Protein AF-A0A2K3QLQ5-F1 (afdb_monomer)

Sequence (111 aa):
GKSKSASWETVRLILEAGERGCKLIAFPEVWIPGYPYWPWRVNYADSLPFSMTTVSTASLRPDSDEMCRIRTAAREANIYVSLGYLERNGNSLYIAQVIIDPLGHQPPPAR

pLDDT: mean 83.83, std 14.46, range [33.69, 98.19]

Organism: NCBI:txid45235

Nearest PDB structures (foldseek):
  6zby-assembly1_K  TM=9.527E-01  e=2.069E-09  Pseudomonas fluorescens
  8uxu-assembly1_B  TM=9.605E-01  e=3.461E-09  Rhodococcus sp. (in: high G+C Gram-positive bacteria)
  9er3-assembly1_B  TM=9.570E-01  e=3.079E-08  Bacillus pumilus
  8c5i-assembly1_H  TM=9.584E-01  e=5.491E-08  Bacillus pumilus
  3wuy-assembly1_A  TM=9.375E-01  e=1.188E-07  Synechocystis sp. PCC 6803 substr. Kazusa

Mean predicted aligned error: 6.32 Å

Foldseek 3Di:
DQQVVLLVVLLVVLQVCLVVVAAEDEDDFASFSDDDCVVVPDDPVVCPVVDPVVVVVRFDECPDPSLVSSLVSLLVSLHKYWDFHWYDDPSDTDRDIWIAGNNSDTPDPDD

InterPro domains:
  IPR000132 Nitrilase/cyanide hydratase, conserved site [PS00920] (21-36)
  IPR003010 Carbon-nitrogen hydrolase [PF00795] (11-104)
  IPR003010 Carbon-nitrogen 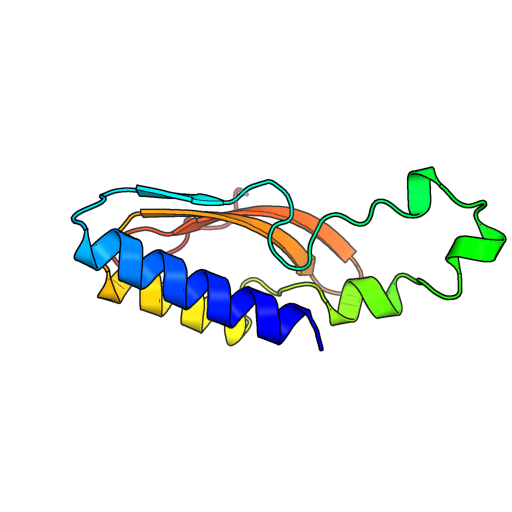hydrolase [PS50263] (1-111)
  IPR036526 Carbon-nitrogen hydrolase superfamily [G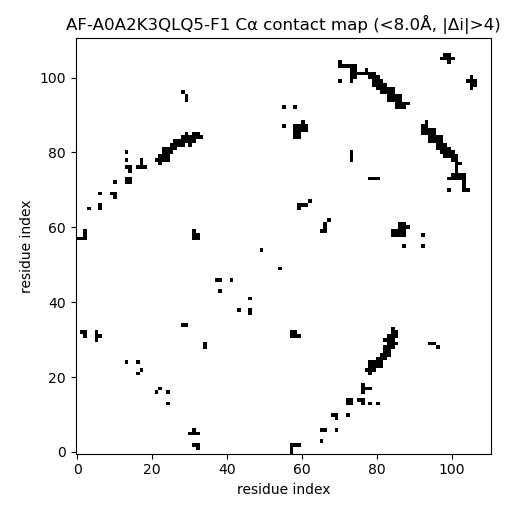3DSA:3.60.110.10] (7-106)
  IPR036526 Carbon-nitrogen hydrolase superfamily [SSF56317] (11-104)
  IPR044149 Nitrilase/Cyanide hydratase [PTHR46044] (10-105)

Radius of gyration: 14.93 Å; Cα contacts (8 Å, |Δi|>4): 173; chains: 1; bounding box: 32×32×43 Å

Structure (mmCIF, N/CA/C/O backbone):
data_AF-A0A2K3QLQ5-F1
#
_entry.id   AF-A0A2K3QLQ5-F1
#
loop_
_atom_site.group_PDB
_atom_site.id
_atom_site.type_symbol
_atom_site.label_atom_id
_atom_site.label_alt_id
_atom_site.label_comp_id
_atom_site.label_asym_id
_atom_site.label_entity_id
_atom_site.label_seq_id
_atom_site.pdbx_PDB_ins_code
_atom_site.Cartn_x
_atom_site.Cartn_y
_atom_site.Cartn_z
_atom_site.occupancy
_atom_site.B_iso_or_equiv
_atom_site.auth_seq_id
_atom_site.auth_comp_id
_atom_site.auth_asym_id
_atom_site.auth_atom_id
_atom_site.pdbx_PDB_model_num
ATOM 1 N N . GLY A 1 1 ? 12.189 12.804 -4.552 1.00 51.31 1 GLY A N 1
ATOM 2 C CA . GLY A 1 1 ? 11.724 12.163 -5.799 1.00 51.31 1 GLY A CA 1
ATOM 3 C C . GLY A 1 1 ? 10.254 11.812 -5.668 1.00 51.31 1 GLY A C 1
ATOM 4 O O . GLY A 1 1 ? 9.833 11.526 -4.554 1.00 51.31 1 GLY A O 1
ATOM 5 N N . LYS A 1 2 ? 9.484 11.855 -6.766 1.00 54.16 2 LYS A N 1
ATOM 6 C CA . LYS A 1 2 ? 8.010 11.712 -6.794 1.00 54.16 2 LYS A CA 1
ATOM 7 C C . LYS A 1 2 ? 7.450 10.496 -6.026 1.00 54.16 2 LYS A C 1
ATOM 9 O O . LYS A 1 2 ? 6.376 10.613 -5.455 1.00 54.16 2 LYS A O 1
ATOM 14 N N . SER A 1 3 ? 8.194 9.391 -5.915 1.00 57.59 3 SER A N 1
ATOM 15 C CA . SER A 1 3 ? 7.794 8.198 -5.140 1.00 57.59 3 SER A CA 1
ATOM 16 C C . SER A 1 3 ? 7.585 8.471 -3.644 1.00 57.59 3 SER A C 1
ATOM 18 O O . SER A 1 3 ? 6.525 8.168 -3.103 1.00 57.59 3 SER A O 1
ATOM 20 N N . LYS A 1 4 ? 8.517 9.202 -3.008 1.00 62.69 4 LYS A N 1
ATOM 21 C CA . LYS A 1 4 ? 8.347 9.689 -1.624 1.00 62.69 4 LYS A CA 1
ATOM 22 C C . LYS A 1 4 ? 7.102 10.559 -1.477 1.00 62.69 4 LYS A C 1
ATOM 24 O O . LYS A 1 4 ? 6.537 10.637 -0.391 1.00 62.69 4 LYS A O 1
ATOM 29 N N . SER A 1 5 ? 6.709 11.229 -2.566 1.00 76.25 5 SER A N 1
ATOM 30 C CA . SER A 1 5 ? 5.525 12.069 -2.564 1.00 76.25 5 SER A CA 1
ATOM 31 C C . SER A 1 5 ? 4.233 11.251 -2.561 1.00 76.25 5 SER A C 1
ATOM 33 O O . SER A 1 5 ? 3.331 11.478 -1.769 1.00 76.25 5 SER A O 1
ATOM 35 N N . ALA A 1 6 ? 4.161 10.249 -3.431 1.00 82.44 6 ALA A N 1
ATOM 36 C CA . ALA A 1 6 ? 2.994 9.382 -3.528 1.00 82.44 6 ALA A CA 1
ATOM 37 C C . ALA A 1 6 ? 2.788 8.541 -2.255 1.00 82.44 6 ALA A C 1
ATOM 39 O O . ALA A 1 6 ? 1.653 8.328 -1.836 1.00 82.44 6 ALA A O 1
ATOM 40 N N . SER A 1 7 ? 3.867 8.111 -1.587 1.00 86.25 7 SER A N 1
ATOM 41 C CA . SER A 1 7 ? 3.756 7.348 -0.338 1.00 86.25 7 SER A CA 1
ATOM 42 C C . SER A 1 7 ? 3.133 8.147 0.812 1.00 86.25 7 SER A C 1
ATOM 44 O O . SER A 1 7 ? 2.363 7.578 1.580 1.00 86.25 7 SER A O 1
ATOM 46 N N . TRP A 1 8 ? 3.422 9.453 0.940 1.00 91.62 8 TRP A N 1
ATOM 47 C CA . TRP A 1 8 ? 2.796 10.262 1.998 1.00 91.62 8 TRP A CA 1
ATOM 48 C C . TRP A 1 8 ? 1.317 10.506 1.714 1.00 91.62 8 TRP A C 1
ATOM 50 O O . TRP A 1 8 ? 0.510 10.450 2.638 1.00 91.62 8 TRP A O 1
ATOM 60 N N . GLU A 1 9 ? 0.952 10.706 0.446 1.00 92.88 9 GLU A N 1
ATOM 61 C CA . GLU A 1 9 ? -0.451 10.892 0.068 1.00 92.88 9 GLU A CA 1
ATOM 62 C C . GLU A 1 9 ? -1.240 9.606 0.305 1.00 92.88 9 GLU A C 1
ATOM 64 O O . GLU A 1 9 ? -2.342 9.635 0.840 1.00 92.88 9 GLU A O 1
ATOM 69 N N . THR A 1 10 ? -0.633 8.457 0.003 1.00 95.19 10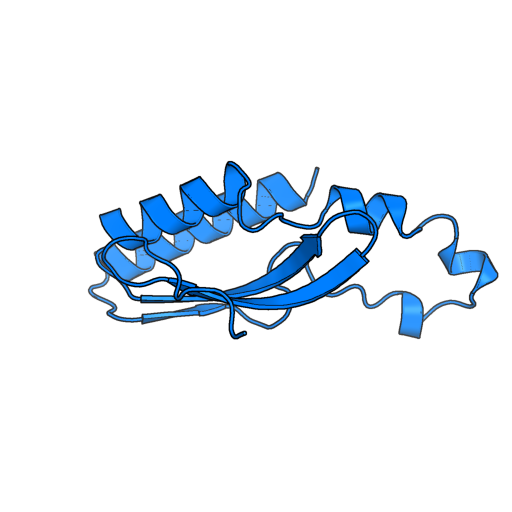 THR A N 1
ATOM 70 C CA . THR A 1 10 ? -1.219 7.140 0.286 1.00 95.19 10 THR A CA 1
ATOM 71 C C . THR A 1 10 ? -1.514 6.977 1.778 1.00 95.19 10 THR A C 1
ATOM 73 O O . THR A 1 10 ? -2.623 6.601 2.141 1.00 95.19 10 THR A O 1
ATOM 76 N N . VAL A 1 11 ? -0.558 7.319 2.651 1.00 96.81 11 VAL A N 1
ATOM 77 C CA . VAL A 1 11 ? -0.753 7.291 4.112 1.00 96.81 11 VAL A CA 1
ATOM 78 C C . VAL A 1 11 ? -1.879 8.231 4.541 1.00 96.81 11 VAL A C 1
ATOM 80 O O . VAL A 1 11 ? -2.761 7.814 5.287 1.00 96.81 11 VAL A O 1
ATOM 83 N N . ARG A 1 12 ? -1.890 9.472 4.037 1.00 97.56 12 ARG A N 1
ATOM 84 C CA . ARG A 1 12 ? -2.930 10.461 4.352 1.00 97.56 12 ARG A CA 1
ATOM 85 C C . ARG A 1 12 ? -4.326 9.934 4.014 1.00 97.56 12 ARG A C 1
ATOM 87 O O . ARG A 1 12 ? -5.221 10.016 4.847 1.00 97.56 12 ARG A O 1
ATOM 94 N N . LEU A 1 13 ? -4.494 9.358 2.823 1.00 97.88 13 LEU A N 1
ATOM 95 C CA . LEU A 1 13 ? -5.769 8.811 2.352 1.00 97.88 13 LEU A CA 1
ATOM 96 C C . LEU A 1 13 ? -6.217 7.578 3.149 1.00 97.88 13 LEU A C 1
ATOM 98 O O . LEU A 1 13 ? -7.408 7.423 3.405 1.00 97.88 13 LEU A O 1
ATOM 102 N N . ILE A 1 14 ? -5.282 6.715 3.561 1.00 98.12 14 ILE A N 1
ATOM 103 C CA . ILE A 1 14 ? -5.583 5.557 4.417 1.00 98.12 14 ILE A CA 1
ATOM 104 C C . ILE A 1 14 ? -6.125 6.015 5.775 1.00 98.12 14 ILE A C 1
ATOM 106 O O . ILE A 1 14 ? -7.166 5.524 6.211 1.00 98.12 14 ILE A O 1
ATOM 110 N N . LEU A 1 15 ? -5.445 6.968 6.421 1.00 98.12 15 LEU A N 1
ATOM 111 C CA . LEU A 1 15 ? -5.863 7.502 7.719 1.00 98.12 15 LEU A CA 1
ATOM 112 C C . LEU A 1 15 ? -7.223 8.203 7.617 1.00 98.12 15 LEU A C 1
ATOM 114 O O . LEU A 1 15 ? -8.120 7.909 8.401 1.00 98.12 15 LEU A O 1
ATOM 118 N N . GLU A 1 16 ? -7.415 9.036 6.592 1.00 98.19 16 GLU A N 1
ATOM 119 C CA . GLU A 1 16 ? -8.689 9.716 6.333 1.00 98.19 16 GLU A CA 1
ATOM 120 C C . GLU A 1 16 ? -9.843 8.719 6.105 1.00 98.19 16 GLU A C 1
ATOM 122 O O . GLU A 1 16 ? -10.959 8.918 6.588 1.00 98.19 16 GLU A O 1
ATOM 127 N N . ALA A 1 17 ? -9.598 7.616 5.391 1.00 97.81 17 ALA A N 1
ATOM 128 C CA . ALA A 1 17 ? -10.598 6.566 5.213 1.00 97.81 17 ALA A CA 1
ATOM 129 C C . ALA A 1 17 ? -10.928 5.851 6.535 1.00 97.81 17 ALA A C 1
ATOM 131 O O . ALA A 1 17 ? -12.100 5.569 6.797 1.00 97.81 17 ALA A O 1
ATOM 132 N N . GLY A 1 18 ? -9.923 5.594 7.377 1.00 97.38 18 GLY A N 1
ATOM 133 C CA . GLY A 1 18 ? -10.111 5.038 8.719 1.00 97.38 18 GLY A CA 1
ATOM 134 C C . GLY A 1 18 ? -10.965 5.934 9.616 1.00 97.38 18 GLY A C 1
ATOM 135 O O . GLY A 1 18 ? -11.923 5.459 10.224 1.00 97.38 18 GLY A O 1
ATOM 136 N N . GLU A 1 19 ? -10.691 7.242 9.629 1.00 97.62 19 GLU A N 1
ATOM 137 C CA . GLU A 1 19 ? -11.477 8.244 10.369 1.00 97.62 19 GLU A CA 1
ATOM 138 C C . GLU A 1 19 ? -12.946 8.280 9.927 1.00 97.62 19 GLU A C 1
ATOM 140 O O . GLU A 1 19 ? -13.850 8.460 10.743 1.00 97.62 19 GLU A O 1
ATOM 145 N N . ARG A 1 20 ? -13.205 8.044 8.636 1.00 97.69 20 ARG A N 1
ATOM 146 C CA . ARG A 1 20 ? -14.559 7.948 8.066 1.00 97.69 20 ARG A CA 1
ATOM 147 C C . ARG A 1 20 ? -15.243 6.600 8.336 1.00 97.69 20 ARG A C 1
ATOM 149 O O . ARG A 1 20 ? -16.372 6.393 7.896 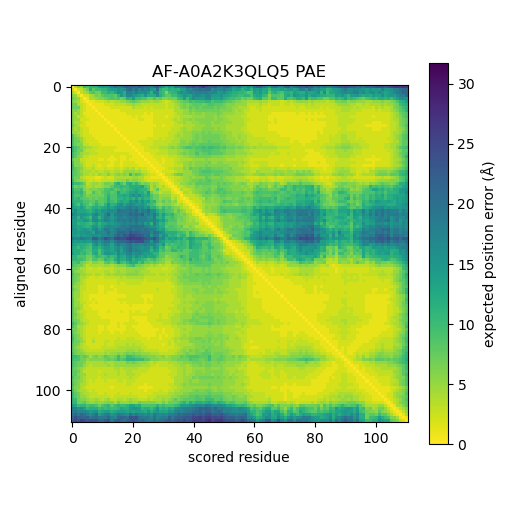1.00 97.69 20 ARG A O 1
ATOM 156 N N . GLY A 1 21 ? -14.589 5.679 9.046 1.00 96.50 21 GLY A N 1
ATOM 157 C CA . GLY A 1 21 ? -15.130 4.366 9.397 1.00 96.50 21 GLY A CA 1
ATOM 158 C C . GLY A 1 21 ? -15.100 3.338 8.261 1.00 96.50 21 GLY A C 1
ATOM 159 O O . GLY A 1 21 ? -15.735 2.284 8.379 1.00 96.50 21 GLY A O 1
ATOM 160 N N . CYS A 1 22 ? -14.372 3.609 7.172 1.00 97.44 22 CYS A N 1
ATOM 161 C CA . CYS A 1 22 ? -14.213 2.664 6.071 1.00 97.44 22 CYS A CA 1
ATOM 162 C C . CYS A 1 22 ? -13.512 1.381 6.545 1.00 97.44 22 CYS A C 1
ATOM 164 O O . CYS A 1 22 ? -12.682 1.399 7.452 1.00 97.44 22 CYS A O 1
ATOM 166 N N . LYS A 1 23 ? -13.839 0.249 5.912 1.00 96.44 23 LYS A N 1
ATOM 167 C CA . LYS A 1 23 ? -13.213 -1.060 6.193 1.00 96.44 23 LYS A CA 1
ATOM 168 C C . LYS A 1 23 ? -12.235 -1.517 5.117 1.00 96.44 23 LYS A C 1
ATOM 170 O O . LYS A 1 23 ? -11.427 -2.403 5.374 1.00 96.44 23 LYS A O 1
ATOM 175 N N . LEU A 1 24 ? -12.275 -0.882 3.951 1.00 97.06 24 LEU A N 1
ATOM 176 C CA . LEU A 1 24 ? -11.390 -1.137 2.825 1.00 97.06 24 LEU A CA 1
ATOM 177 C C . LEU A 1 24 ? -11.126 0.174 2.083 1.00 97.06 24 LEU A C 1
ATOM 179 O O . LEU A 1 24 ? -12.056 0.946 1.844 1.00 97.06 24 LEU A O 1
ATOM 183 N N . ILE A 1 25 ? -9.879 0.382 1.675 1.00 97.75 25 ILE A N 1
ATOM 184 C CA . ILE A 1 25 ? -9.485 1.381 0.683 1.00 97.75 25 ILE A CA 1
ATOM 185 C C . ILE A 1 25 ? -8.707 0.689 -0.439 1.00 97.75 25 ILE A C 1
ATOM 187 O O . ILE A 1 25 ? -7.835 -0.144 -0.188 1.00 97.75 25 ILE A O 1
ATOM 191 N N . ALA A 1 26 ? -9.042 1.011 -1.686 1.00 96.88 26 ALA A N 1
ATOM 192 C CA . ALA A 1 26 ? -8.395 0.455 -2.865 1.00 96.88 26 ALA A CA 1
ATOM 193 C C . ALA A 1 26 ? -7.824 1.578 -3.729 1.00 96.88 26 ALA A C 1
ATOM 195 O O . ALA A 1 26 ? -8.499 2.572 -3.998 1.00 96.88 26 ALA A O 1
ATOM 196 N N . PHE A 1 27 ? -6.583 1.397 -4.164 1.00 95.19 27 PHE A N 1
ATOM 197 C CA . PHE A 1 27 ? -5.879 2.320 -5.039 1.00 95.19 27 PHE A CA 1
ATOM 198 C C . PHE A 1 27 ? -5.828 1.780 -6.475 1.00 95.19 27 PHE A C 1
ATOM 200 O O . PHE A 1 27 ? -5.792 0.560 -6.662 1.00 95.19 27 PHE A O 1
ATOM 207 N N . PRO A 1 28 ? -5.798 2.665 -7.488 1.00 90.88 28 PRO A N 1
ATOM 208 C CA . PRO A 1 28 ? -5.653 2.269 -8.886 1.00 90.88 28 PRO A CA 1
ATOM 209 C C . PRO A 1 28 ? -4.350 1.513 -9.188 1.00 90.88 28 PRO A C 1
ATOM 211 O O . PRO A 1 28 ? -3.396 1.514 -8.405 1.00 90.88 28 PRO A O 1
ATOM 214 N N . GLU A 1 29 ? -4.296 0.911 -10.376 1.00 86.81 29 GLU A N 1
ATOM 215 C CA . GLU A 1 29 ? -3.104 0.243 -10.902 1.00 86.81 29 GLU A CA 1
ATOM 216 C C . GLU A 1 29 ? -1.894 1.195 -10.966 1.00 86.81 29 GLU A C 1
ATOM 218 O O . GLU A 1 29 ? -1.988 2.322 -11.457 1.00 86.81 29 GLU A O 1
ATOM 223 N N . VAL A 1 30 ? -0.741 0.715 -10.475 1.00 84.38 30 VAL A N 1
ATOM 224 C CA . VAL A 1 30 ? 0.537 1.453 -10.438 1.00 84.38 30 VAL A CA 1
ATOM 225 C C . VAL A 1 30 ? 0.371 2.854 -9.825 1.00 84.38 30 VAL A C 1
ATOM 227 O O . VAL A 1 30 ? 0.932 3.835 -10.307 1.00 84.38 30 VAL A O 1
ATOM 230 N N . TRP A 1 31 ? -0.387 2.963 -8.729 1.00 90.00 31 TRP A N 1
ATOM 231 C CA . TRP A 1 31 ? -0.566 4.213 -7.982 1.00 90.00 31 TRP A CA 1
ATOM 232 C C . TRP A 1 31 ? 0.775 4.829 -7.558 1.00 90.00 31 TRP A C 1
ATOM 234 O O . TRP A 1 31 ? 0.983 6.037 -7.674 1.00 90.00 31 TRP A O 1
ATOM 244 N N . ILE A 1 32 ? 1.724 3.986 -7.137 1.00 87.88 32 ILE A N 1
ATOM 245 C CA . ILE A 1 32 ? 3.099 4.389 -6.824 1.00 87.88 32 ILE A CA 1
ATOM 246 C C . ILE A 1 32 ? 4.042 3.798 -7.877 1.00 87.88 32 ILE A C 1
ATOM 248 O O . ILE A 1 32 ? 4.124 2.572 -7.975 1.00 87.88 32 ILE A O 1
ATOM 252 N N . PRO A 1 33 ? 4.796 4.611 -8.643 1.00 77.62 33 PRO A N 1
ATOM 253 C CA . PRO A 1 33 ? 4.847 6.084 -8.678 1.00 77.62 33 PRO A CA 1
ATOM 254 C C . PRO A 1 33 ? 3.844 6.756 -9.642 1.00 77.62 33 PRO A C 1
ATOM 256 O O . PRO A 1 33 ? 3.936 7.968 -9.854 1.00 77.62 33 PRO A O 1
ATOM 259 N N . GLY A 1 34 ? 2.953 5.990 -10.270 1.00 76.50 34 GLY A N 1
ATOM 260 C CA . GLY A 1 34 ? 2.146 6.396 -11.420 1.00 76.50 34 GLY A CA 1
ATOM 261 C C . GLY A 1 34 ? 2.535 5.604 -12.669 1.00 76.50 34 GLY A C 1
ATOM 262 O O . GLY A 1 34 ? 3.720 5.348 -12.905 1.00 76.50 34 GLY A O 1
ATOM 263 N N . TYR A 1 35 ? 1.542 5.210 -13.471 1.00 73.25 35 TYR A N 1
ATOM 264 C CA . TYR A 1 35 ? 1.771 4.377 -14.650 1.00 73.25 35 TYR A CA 1
ATOM 265 C C . TYR A 1 35 ? 2.666 5.079 -15.689 1.00 73.25 35 TYR A C 1
ATOM 267 O O . TYR A 1 35 ? 2.384 6.216 -16.096 1.00 73.25 35 TYR A O 1
ATOM 275 N N . PRO A 1 36 ? 3.727 4.411 -16.170 1.00 70.19 36 PRO A N 1
ATOM 276 C CA . PRO A 1 36 ? 4.610 4.968 -17.173 1.00 70.19 36 PRO A CA 1
ATOM 277 C C . PRO A 1 36 ? 3.954 4.939 -18.558 1.00 70.19 36 PRO A C 1
ATOM 279 O O . PRO A 1 36 ? 4.079 3.968 -19.292 1.00 70.19 36 PRO A O 1
ATOM 282 N N . TYR A 1 37 ? 3.247 6.006 -18.942 1.00 72.06 37 TYR A N 1
ATOM 283 C CA . TYR A 1 37 ? 2.562 6.062 -20.246 1.00 72.06 37 TYR A CA 1
ATOM 284 C C . TYR A 1 37 ? 3.499 6.361 -21.434 1.00 72.06 37 TYR A C 1
ATOM 286 O O . TYR A 1 37 ? 3.147 6.113 -22.584 1.00 72.06 37 TYR A O 1
ATOM 294 N N . TRP A 1 38 ? 4.701 6.895 -21.192 1.00 68.12 38 TRP A N 1
ATOM 295 C CA . TRP A 1 38 ? 5.621 7.304 -22.262 1.00 68.12 38 TRP A CA 1
ATOM 296 C C . TRP A 1 38 ? 6.024 6.197 -23.254 1.00 68.12 38 TRP A C 1
ATOM 298 O O . TRP A 1 38 ? 6.156 6.547 -24.426 1.00 68.12 38 TRP A O 1
ATOM 308 N N . PRO A 1 39 ? 6.158 4.897 -22.895 1.00 70.38 39 PRO A N 1
ATOM 309 C CA . PRO A 1 39 ? 6.505 3.853 -23.864 1.00 70.38 39 PRO A CA 1
ATOM 310 C C . PRO A 1 39 ? 5.483 3.726 -25.000 1.00 70.38 39 PRO A C 1
ATOM 312 O O . PRO A 1 39 ? 5.826 3.269 -26.081 1.00 70.38 39 PRO A O 1
ATOM 315 N N . TRP A 1 40 ? 4.243 4.171 -24.776 1.00 73.94 40 TRP A N 1
ATOM 316 C CA . TRP A 1 40 ? 3.179 4.184 -25.781 1.00 73.94 40 TRP A CA 1
ATOM 317 C C . TRP A 1 40 ? 3.166 5.453 -26.649 1.00 73.94 40 TRP A C 1
ATOM 319 O O . TRP A 1 40 ? 2.387 5.530 -27.595 1.00 73.94 40 TRP A O 1
ATOM 329 N N . ARG A 1 41 ? 3.981 6.472 -26.327 1.00 72.50 41 ARG A N 1
ATOM 330 C CA . ARG A 1 41 ? 4.022 7.767 -27.041 1.00 72.50 41 ARG A CA 1
ATOM 331 C C . ARG A 1 41 ? 5.315 8.038 -27.793 1.00 72.50 41 ARG A C 1
ATOM 333 O O . ARG A 1 41 ? 5.298 8.887 -28.6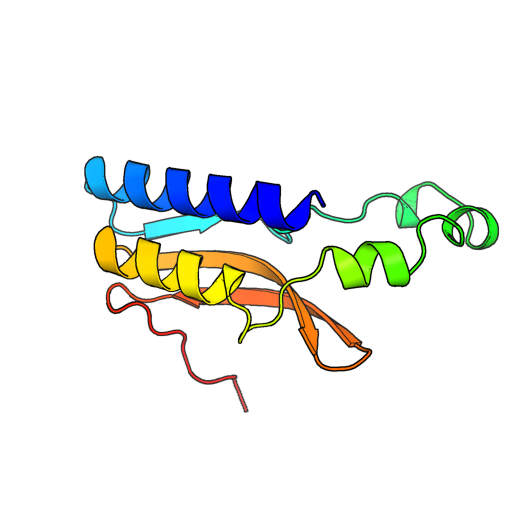79 1.00 72.50 41 ARG A O 1
ATOM 340 N N . VAL A 1 42 ? 6.423 7.417 -27.400 1.00 74.75 42 VAL A N 1
ATOM 341 C CA . VAL A 1 42 ? 7.745 7.744 -27.946 1.00 74.75 42 VAL A CA 1
ATOM 342 C C . VAL A 1 42 ? 8.444 6.516 -28.503 1.00 74.75 42 VAL A C 1
ATOM 344 O O . VAL A 1 42 ? 8.244 5.396 -28.036 1.00 74.75 42 VAL A O 1
ATOM 347 N N . ASN A 1 43 ? 9.299 6.746 -29.494 1.00 76.38 43 ASN A N 1
ATOM 348 C CA . ASN A 1 43 ? 10.147 5.709 -30.059 1.00 76.38 43 ASN A CA 1
ATOM 349 C C . ASN A 1 43 ? 11.210 5.287 -29.035 1.00 76.38 43 ASN A C 1
ATOM 351 O O . ASN A 1 43 ? 11.573 6.050 -28.137 1.00 76.38 43 ASN A O 1
ATOM 355 N N . TYR A 1 44 ? 11.751 4.076 -29.188 1.00 69.38 44 TYR A N 1
ATOM 356 C CA . TYR A 1 44 ? 12.700 3.505 -28.227 1.00 69.38 44 TYR A CA 1
ATOM 357 C C . TYR A 1 44 ? 13.888 4.433 -27.917 1.00 69.38 44 TYR A C 1
ATOM 359 O O . TYR A 1 44 ? 14.206 4.627 -26.746 1.00 69.38 44 TYR A O 1
ATOM 367 N N . ALA A 1 45 ? 14.484 5.069 -28.933 1.00 75.31 45 ALA A N 1
ATOM 368 C CA . ALA A 1 45 ? 15.616 5.986 -28.767 1.00 75.31 45 ALA A CA 1
ATOM 369 C C . ALA A 1 45 ? 15.283 7.202 -27.877 1.00 75.31 45 ALA A C 1
ATOM 371 O O . ALA A 1 45 ? 16.073 7.569 -27.009 1.00 75.31 45 ALA A O 1
ATOM 372 N N . ASP A 1 46 ? 14.081 7.759 -28.023 1.00 72.81 46 ASP A N 1
ATOM 373 C CA . ASP A 1 46 ? 13.609 8.924 -27.262 1.00 72.81 46 ASP A CA 1
ATOM 374 C C . ASP A 1 46 ? 13.125 8.550 -25.851 1.00 72.81 46 ASP A C 1
ATOM 376 O O . ASP A 1 46 ? 12.960 9.409 -24.984 1.00 72.81 46 ASP A O 1
ATOM 380 N N . SER A 1 47 ? 12.913 7.255 -25.596 1.00 67.50 47 SER A N 1
ATOM 381 C CA . SER A 1 47 ? 12.573 6.719 -24.273 1.00 67.50 47 SER A CA 1
ATOM 382 C C . SER A 1 47 ? 13.799 6.518 -23.372 1.00 67.50 47 SER A C 1
ATOM 384 O O . SER A 1 47 ? 13.658 6.446 -22.149 1.00 67.50 47 SER A O 1
ATOM 386 N N . LEU A 1 48 ? 15.009 6.478 -23.950 1.00 67.75 48 LEU A N 1
ATOM 387 C CA . LEU A 1 48 ? 16.264 6.240 -23.228 1.00 67.75 48 LEU A CA 1
ATOM 388 C C . LEU A 1 48 ? 16.552 7.282 -22.127 1.00 67.75 48 LEU A C 1
ATOM 390 O O . LEU A 1 48 ? 16.989 6.878 -21.054 1.00 67.75 48 LEU A O 1
ATOM 394 N N . PRO A 1 49 ? 16.266 8.591 -22.279 1.00 63.69 49 PRO A N 1
ATOM 395 C CA . PRO A 1 49 ? 16.425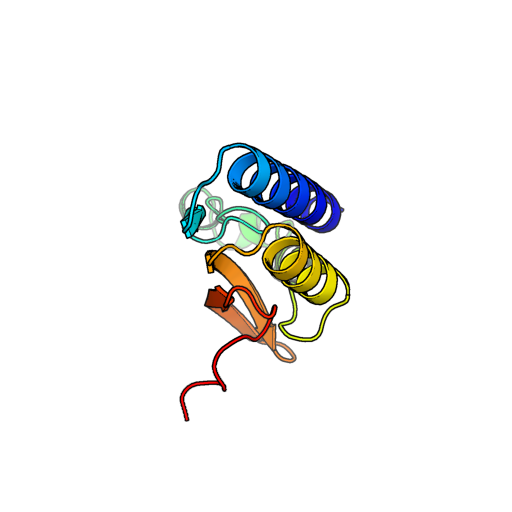 9.565 -21.192 1.00 63.69 49 PRO A CA 1
ATOM 396 C C . PRO A 1 49 ? 15.427 9.361 -20.037 1.00 63.69 49 PRO A C 1
ATOM 398 O O . PRO A 1 49 ? 15.743 9.645 -18.882 1.00 63.69 49 PRO A O 1
ATOM 401 N N . PHE A 1 50 ? 14.245 8.796 -20.317 1.00 61.03 50 PHE A N 1
ATOM 402 C CA . PHE A 1 50 ? 13.247 8.376 -19.320 1.00 61.03 50 PHE A CA 1
ATOM 403 C C . PHE A 1 50 ? 13.522 6.963 -18.769 1.00 61.03 50 PHE A C 1
ATOM 405 O O . PHE A 1 50 ? 12.623 6.341 -18.206 1.00 61.03 50 PHE A O 1
ATOM 412 N N . SER A 1 51 ? 14.761 6.478 -18.948 1.00 60.75 51 SER A N 1
ATOM 413 C CA . SER A 1 51 ? 15.259 5.116 -18.708 1.00 60.75 51 SER A CA 1
ATOM 414 C C . SER A 1 51 ? 14.680 4.368 -17.505 1.00 60.75 51 SER A C 1
ATOM 416 O O . SER A 1 51 ? 14.248 4.939 -16.500 1.00 60.75 51 SER A O 1
ATOM 418 N N . MET A 1 52 ? 14.854 3.042 -17.551 1.00 59.84 52 MET A N 1
ATOM 419 C CA . MET A 1 52 ? 14.752 2.128 -16.407 1.00 59.84 52 MET A CA 1
ATOM 420 C C . MET A 1 52 ? 15.348 2.687 -15.104 1.00 59.84 52 MET A C 1
ATOM 422 O O . MET A 1 52 ? 14.844 2.352 -14.041 1.00 59.84 52 MET A O 1
ATOM 426 N N . THR A 1 53 ? 16.359 3.563 -15.140 1.00 60.53 53 THR A N 1
ATOM 427 C CA . THR A 1 53 ? 16.918 4.226 -13.950 1.00 60.53 53 THR A CA 1
ATOM 428 C C . THR A 1 53 ? 15.915 5.165 -13.266 1.00 60.53 53 THR A C 1
ATOM 430 O O . THR A 1 53 ? 15.759 5.123 -12.044 1.00 60.53 53 THR A O 1
ATOM 433 N N . THR A 1 54 ? 15.177 5.980 -14.023 1.00 63.47 54 THR A N 1
ATOM 434 C CA . THR A 1 54 ? 14.146 6.883 -13.474 1.00 63.47 54 THR A CA 1
ATOM 435 C C . THR A 1 54 ? 12.957 6.085 -12.939 1.00 63.47 54 THR A C 1
ATOM 437 O O . THR A 1 54 ? 12.409 6.401 -11.885 1.00 63.47 54 THR A O 1
ATOM 440 N N . VAL A 1 55 ? 12.600 4.993 -13.616 1.00 65.06 55 VAL A N 1
ATOM 441 C CA . VAL A 1 55 ? 11.538 4.080 -13.172 1.00 65.06 55 VAL A CA 1
ATOM 442 C C . VAL A 1 55 ? 11.947 3.307 -11.915 1.00 65.06 55 VAL A C 1
ATOM 444 O O . VAL A 1 55 ? 11.194 3.235 -10.948 1.00 65.06 55 VAL A O 1
ATOM 447 N N . SER A 1 56 ? 13.173 2.787 -11.887 1.00 61.09 56 SER A N 1
ATOM 448 C CA . SER A 1 56 ? 13.737 2.027 -10.768 1.00 61.09 56 SER A CA 1
ATOM 449 C C . SER A 1 56 ? 13.917 2.892 -9.521 1.00 61.09 56 SER A C 1
ATOM 451 O O . SER A 1 56 ? 13.613 2.455 -8.414 1.00 61.09 56 SER A O 1
ATOM 453 N N . THR A 1 57 ? 14.299 4.161 -9.669 1.00 66.44 57 THR A N 1
ATOM 454 C CA . THR A 1 57 ? 14.364 5.092 -8.527 1.00 66.44 57 THR A CA 1
ATOM 455 C C . THR A 1 57 ? 12.991 5.527 -8.012 1.00 66.44 57 THR A C 1
ATOM 457 O O . THR A 1 57 ? 12.888 5.995 -6.878 1.00 66.44 57 THR A O 1
ATOM 460 N N . ALA A 1 58 ? 11.938 5.383 -8.817 1.00 72.50 58 ALA A N 1
ATOM 461 C CA . ALA A 1 58 ? 10.572 5.711 -8.428 1.00 72.50 58 ALA A CA 1
ATOM 462 C C . ALA A 1 58 ? 9.761 4.492 -7.932 1.00 72.50 58 ALA A C 1
ATOM 464 O O . ALA A 1 58 ? 8.730 4.668 -7.284 1.00 72.50 58 ALA A O 1
ATOM 465 N N . SER A 1 59 ? 10.235 3.277 -8.200 1.00 79.44 59 SER A N 1
ATOM 466 C CA . SER A 1 59 ? 9.653 2.017 -7.726 1.00 79.44 59 SER A CA 1
ATOM 467 C C . SER A 1 59 ? 9.766 1.820 -6.207 1.00 79.44 59 SER A C 1
ATOM 469 O O . SER A 1 59 ? 10.628 2.407 -5.547 1.00 79.44 59 SER A O 1
ATOM 471 N N . LEU A 1 60 ? 8.908 0.959 -5.662 1.00 87.56 60 LEU A N 1
ATOM 472 C CA . LEU A 1 60 ? 8.876 0.594 -4.248 1.00 87.56 60 LEU A CA 1
ATOM 473 C C . LEU A 1 60 ? 9.440 -0.818 -4.065 1.00 87.56 60 LEU A C 1
ATOM 475 O O . LEU A 1 60 ? 9.141 -1.711 -4.857 1.00 87.56 60 LEU A O 1
ATOM 479 N N . ARG A 1 61 ? 10.212 -1.054 -3.003 1.00 88.69 61 ARG A N 1
ATOM 480 C CA . ARG A 1 61 ? 10.505 -2.431 -2.582 1.00 88.69 61 ARG A CA 1
ATOM 481 C C . ARG A 1 61 ? 9.459 -2.878 -1.554 1.00 88.69 61 ARG A C 1
ATOM 483 O O . ARG A 1 61 ? 9.062 -2.050 -0.733 1.00 88.69 61 ARG A O 1
ATOM 490 N N . PRO A 1 62 ? 9.067 -4.162 -1.513 1.00 86.88 62 PRO A N 1
ATOM 491 C CA . PRO A 1 62 ? 8.124 -4.661 -0.503 1.00 86.88 62 PRO A CA 1
ATOM 492 C C . PRO A 1 62 ? 8.632 -4.484 0.939 1.00 86.88 62 PRO A C 1
ATOM 494 O O . PRO A 1 62 ? 7.853 -4.338 1.885 1.00 86.88 62 PRO A O 1
ATOM 497 N N . ASP A 1 63 ? 9.955 -4.480 1.110 1.00 87.50 63 ASP A N 1
ATOM 498 C CA . ASP A 1 63 ? 10.668 -4.313 2.376 1.00 87.50 63 ASP A CA 1
ATOM 499 C C . ASP A 1 63 ? 11.156 -2.872 2.628 1.00 87.50 63 ASP A C 1
ATOM 501 O O . ASP A 1 63 ? 11.927 -2.653 3.558 1.00 87.50 63 ASP A O 1
ATOM 505 N N . SER A 1 64 ? 10.727 -1.881 1.833 1.00 90.12 64 SER A N 1
ATOM 506 C CA . SER A 1 64 ? 11.177 -0.494 2.008 1.00 90.12 64 SER A CA 1
ATOM 507 C C . SER A 1 64 ? 10.509 0.219 3.188 1.00 90.12 64 SER A C 1
ATOM 509 O O . SER A 1 64 ? 9.403 -0.132 3.618 1.00 90.12 64 SER A O 1
ATOM 511 N N . ASP A 1 65 ? 11.154 1.285 3.672 1.00 91.38 65 ASP A N 1
ATOM 512 C CA . ASP A 1 65 ? 10.598 2.171 4.700 1.00 91.38 65 ASP A CA 1
ATOM 513 C C . ASP A 1 65 ? 9.270 2.795 4.261 1.00 91.38 65 ASP A C 1
ATOM 515 O O . ASP A 1 65 ? 8.361 2.970 5.072 1.00 91.38 65 ASP A O 1
ATOM 519 N N . GLU A 1 66 ? 9.128 3.131 2.977 1.00 91.62 66 GLU A N 1
ATOM 520 C CA . GLU A 1 66 ? 7.877 3.650 2.430 1.00 91.62 66 GLU A CA 1
ATOM 521 C C . GLU A 1 66 ? 6.744 2.618 2.521 1.00 91.62 66 GLU A C 1
ATOM 523 O O . GLU A 1 66 ? 5.656 2.967 2.981 1.00 91.62 66 GLU A O 1
ATOM 528 N N . MET A 1 67 ? 6.992 1.349 2.168 1.00 92.81 67 MET A N 1
ATOM 529 C CA . MET A 1 67 ? 5.988 0.292 2.341 1.00 92.81 67 MET A CA 1
ATOM 530 C C . MET A 1 67 ? 5.677 0.058 3.827 1.00 92.81 67 MET A C 1
ATOM 532 O O . MET A 1 67 ? 4.521 -0.127 4.205 1.00 92.81 67 MET A O 1
ATOM 536 N N . CYS A 1 68 ? 6.691 0.124 4.695 1.00 93.44 68 CYS A N 1
ATOM 537 C CA . CYS A 1 68 ? 6.510 0.012 6.142 1.00 93.44 68 CYS A CA 1
ATOM 538 C C . CYS A 1 68 ? 5.572 1.093 6.703 1.00 93.44 68 CYS A C 1
ATOM 540 O O . CYS A 1 68 ? 4.696 0.793 7.519 1.00 93.44 68 CYS A O 1
ATOM 542 N N . ARG A 1 69 ? 5.686 2.336 6.221 1.00 95.06 69 ARG A N 1
ATOM 543 C CA . ARG A 1 69 ? 4.777 3.431 6.602 1.00 95.06 69 ARG A CA 1
ATOM 544 C C . ARG A 1 69 ? 3.346 3.177 6.144 1.00 95.06 69 ARG A C 1
ATOM 546 O O . ARG A 1 69 ? 2.427 3.395 6.923 1.00 95.06 69 ARG A O 1
ATOM 553 N N . ILE A 1 70 ? 3.155 2.679 4.923 1.00 95.88 70 ILE A N 1
ATOM 554 C CA . ILE A 1 70 ? 1.822 2.342 4.396 1.00 95.88 70 ILE A CA 1
ATOM 555 C C . ILE A 1 70 ? 1.177 1.233 5.241 1.00 95.88 70 ILE A C 1
ATOM 557 O O . ILE A 1 70 ? 0.025 1.365 5.648 1.00 95.88 70 ILE A O 1
ATOM 561 N N . ARG A 1 71 ? 1.933 0.180 5.582 1.00 95.88 71 ARG A N 1
ATOM 562 C CA . ARG A 1 71 ? 1.467 -0.886 6.489 1.00 95.88 71 ARG A CA 1
ATOM 563 C C . ARG A 1 71 ? 1.117 -0.362 7.880 1.00 95.88 71 ARG A C 1
ATOM 565 O O . ARG A 1 71 ? 0.117 -0.766 8.464 1.00 95.88 71 ARG A O 1
ATOM 572 N N . THR A 1 72 ? 1.925 0.558 8.399 1.00 96.81 72 THR A N 1
ATOM 573 C CA . THR A 1 72 ? 1.676 1.197 9.696 1.00 96.81 72 THR A CA 1
ATOM 574 C C . THR A 1 72 ? 0.386 2.013 9.672 1.00 96.81 72 THR A C 1
ATOM 576 O O . THR A 1 72 ? -0.432 1.857 10.573 1.00 96.81 72 THR A O 1
ATOM 579 N N . ALA A 1 73 ? 0.152 2.786 8.610 1.00 97.38 73 ALA A N 1
ATOM 580 C CA . ALA A 1 73 ? -1.082 3.545 8.433 1.00 97.38 73 ALA A CA 1
ATOM 581 C 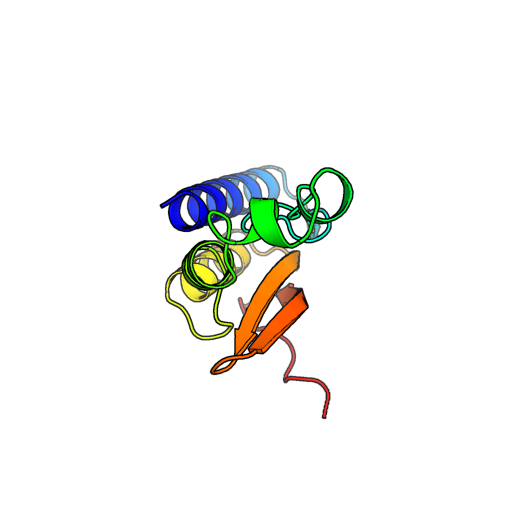C . ALA A 1 73 ? -2.317 2.636 8.337 1.00 97.38 73 ALA A C 1
ATOM 583 O O . ALA A 1 73 ? -3.337 2.937 8.946 1.00 97.38 73 ALA A O 1
ATOM 584 N N . ALA A 1 74 ? -2.223 1.505 7.625 1.00 97.69 74 ALA A N 1
ATOM 585 C CA . ALA A 1 74 ? -3.310 0.524 7.542 1.00 97.69 74 ALA A CA 1
ATOM 586 C C . ALA A 1 74 ? -3.702 -0.015 8.929 1.00 97.69 74 ALA A C 1
ATOM 588 O O . ALA A 1 74 ? -4.886 -0.096 9.261 1.00 97.69 74 ALA A O 1
ATOM 589 N N . ARG A 1 75 ? -2.692 -0.310 9.759 1.00 97.56 75 ARG A N 1
ATOM 590 C CA . ARG A 1 75 ? -2.872 -0.756 11.143 1.00 97.56 75 ARG A CA 1
ATOM 591 C C . ARG A 1 75 ? -3.489 0.322 12.031 1.00 97.56 75 ARG A C 1
ATOM 593 O O . ARG A 1 75 ? -4.413 0.036 12.783 1.00 97.56 75 ARG A O 1
ATOM 600 N N . GLU A 1 76 ? -2.992 1.553 11.951 1.00 97.69 76 GLU A N 1
ATOM 601 C CA . GLU A 1 76 ? -3.512 2.689 12.726 1.00 97.69 76 GLU A CA 1
ATOM 602 C C . GLU A 1 76 ? -4.965 3.017 12.363 1.00 97.69 76 GLU A C 1
ATOM 604 O O . GLU A 1 76 ? -5.784 3.254 13.247 1.00 97.69 76 GLU A O 1
ATOM 609 N N . ALA A 1 77 ? -5.302 2.951 11.075 1.00 97.75 77 ALA A N 1
ATOM 610 C CA . ALA A 1 77 ? -6.656 3.147 10.567 1.00 97.75 77 ALA A CA 1
ATOM 611 C C . ALA A 1 77 ? -7.580 1.928 10.769 1.00 97.75 77 ALA A C 1
ATOM 613 O O . ALA A 1 77 ? -8.782 2.038 10.524 1.00 97.75 77 ALA A O 1
ATOM 614 N N . ASN A 1 78 ? -7.044 0.775 11.198 1.00 97.56 78 ASN A N 1
ATOM 615 C CA . ASN A 1 78 ? -7.761 -0.498 11.325 1.00 97.56 78 ASN A CA 1
ATOM 616 C C . ASN A 1 78 ? -8.571 -0.847 10.054 1.00 97.56 78 ASN A C 1
ATOM 618 O O . ASN A 1 78 ? -9.772 -1.140 10.112 1.00 97.56 78 ASN A O 1
ATOM 622 N N . ILE A 1 79 ? -7.909 -0.772 8.892 1.00 97.94 79 ILE A N 1
ATOM 623 C CA . ILE A 1 79 ? -8.529 -0.877 7.564 1.00 97.94 79 ILE A CA 1
ATOM 624 C C . ILE A 1 79 ? -7.750 -1.833 6.653 1.00 97.94 79 ILE A C 1
ATOM 626 O O . ILE A 1 79 ? -6.526 -1.918 6.725 1.00 97.94 79 ILE A O 1
ATOM 630 N N . TYR A 1 80 ? -8.452 -2.531 5.757 1.00 97.81 80 TYR A N 1
ATOM 631 C CA . TYR A 1 80 ? -7.805 -3.242 4.655 1.00 97.81 80 TYR A CA 1
ATOM 632 C C . TYR A 1 80 ? -7.340 -2.255 3.578 1.00 97.81 80 TYR A C 1
ATOM 634 O O . TYR A 1 80 ? -8.066 -1.323 3.225 1.00 97.81 80 TYR A O 1
ATOM 642 N N . VAL A 1 81 ? -6.165 -2.490 2.998 1.00 97.56 81 VAL A N 1
ATOM 643 C CA . VAL A 1 81 ? -5.623 -1.673 1.903 1.00 97.56 81 VAL A CA 1
ATOM 644 C C . VAL A 1 81 ? -5.301 -2.556 0.705 1.00 97.56 81 VAL A C 1
ATOM 646 O O . VAL A 1 81 ? -4.541 -3.508 0.836 1.00 97.56 81 VAL A O 1
ATOM 649 N N . SER A 1 82 ? -5.835 -2.223 -0.471 1.00 96.75 82 SER A N 1
ATOM 650 C CA . SER A 1 82 ? -5.422 -2.803 -1.755 1.00 96.75 82 SER A CA 1
ATOM 651 C C . SER A 1 82 ? -4.620 -1.770 -2.536 1.00 96.75 82 SER A C 1
ATOM 653 O O . SER A 1 82 ? -5.172 -0.752 -2.951 1.00 96.75 82 SER A O 1
ATOM 655 N N . LEU A 1 83 ? -3.325 -2.012 -2.735 1.00 95.31 83 LEU A N 1
ATOM 656 C CA . LEU A 1 83 ? -2.410 -1.056 -3.354 1.00 95.31 83 LEU A CA 1
ATOM 657 C C . LEU A 1 83 ? -1.736 -1.654 -4.589 1.00 95.31 83 LEU A C 1
ATOM 659 O O . LEU A 1 83 ? -0.944 -2.589 -4.476 1.00 95.31 83 LEU A O 1
ATOM 663 N N . GLY A 1 84 ? -2.007 -1.068 -5.757 1.00 93.12 84 GLY A N 1
ATOM 664 C CA . GLY A 1 84 ? -1.232 -1.295 -6.974 1.00 93.12 84 GLY A CA 1
ATOM 665 C C . GLY A 1 84 ? 0.026 -0.427 -6.985 1.00 93.12 84 GLY A C 1
ATOM 666 O O . GLY A 1 84 ? -0.049 0.789 -6.806 1.00 93.12 84 GLY A O 1
ATOM 667 N N . TYR A 1 85 ? 1.193 -1.022 -7.205 1.00 92.06 85 TYR A N 1
ATOM 668 C CA . TYR A 1 85 ? 2.461 -0.296 -7.239 1.00 92.06 85 TYR A CA 1
ATOM 669 C C . TYR A 1 85 ? 3.466 -0.961 -8.175 1.00 92.06 85 TYR A C 1
ATOM 671 O O . TYR A 1 85 ? 3.328 -2.119 -8.568 1.00 92.06 85 TYR A O 1
ATOM 679 N N . LEU A 1 86 ? 4.492 -0.202 -8.546 1.00 89.62 86 LEU A N 1
ATOM 680 C CA . LEU A 1 86 ? 5.633 -0.744 -9.257 1.00 89.62 86 LEU A CA 1
ATOM 681 C C . LEU A 1 86 ? 6.631 -1.320 -8.253 1.00 89.62 86 LEU A C 1
ATOM 683 O O . LEU A 1 86 ? 7.341 -0.574 -7.570 1.00 89.62 86 LEU A O 1
ATOM 687 N N . GLU A 1 87 ? 6.676 -2.641 -8.172 1.00 89.94 87 GLU A N 1
ATOM 688 C CA . GLU A 1 87 ? 7.584 -3.374 -7.309 1.00 89.94 87 GLU A CA 1
ATOM 689 C C . GLU A 1 87 ? 8.971 -3.487 -7.933 1.00 89.94 87 GLU A C 1
ATOM 691 O O . GLU A 1 87 ? 9.120 -3.789 -9.117 1.00 89.94 87 GLU A O 1
ATOM 696 N N . ARG A 1 88 ? 10.002 -3.301 -7.109 1.00 87.88 88 ARG A N 1
ATOM 697 C CA . ARG A 1 88 ? 11.387 -3.580 -7.475 1.00 87.88 88 ARG A CA 1
ATOM 698 C C . ARG A 1 88 ? 11.954 -4.725 -6.664 1.00 87.88 88 ARG A C 1
ATOM 700 O O . ARG A 1 88 ? 12.059 -4.636 -5.442 1.00 87.88 88 ARG A O 1
ATOM 707 N N . ASN A 1 89 ? 12.430 -5.736 -7.380 1.00 85.44 89 ASN A N 1
ATOM 708 C CA . ASN A 1 89 ? 13.165 -6.856 -6.816 1.00 85.44 89 ASN A CA 1
ATOM 709 C C . ASN A 1 89 ? 14.471 -7.052 -7.602 1.00 85.44 89 ASN A C 1
ATOM 711 O O . ASN A 1 89 ? 14.467 -7.403 -8.785 1.00 85.44 89 ASN A O 1
ATOM 715 N N . GLY A 1 90 ? 15.599 -6.747 -6.955 1.00 83.56 90 GLY A N 1
ATOM 716 C CA . GLY A 1 90 ? 16.907 -6.682 -7.607 1.00 83.56 90 GLY A CA 1
ATOM 717 C C . GLY A 1 90 ? 16.919 -5.684 -8.771 1.00 83.56 90 GLY A C 1
ATOM 718 O O . GLY A 1 90 ? 16.643 -4.495 -8.586 1.00 83.56 90 GLY A O 1
ATOM 719 N N . ASN A 1 91 ? 17.229 -6.188 -9.967 1.00 82.19 91 ASN A N 1
ATOM 720 C CA . ASN A 1 91 ? 17.270 -5.429 -11.221 1.00 82.19 91 ASN A CA 1
ATOM 721 C C . ASN A 1 91 ? 15.973 -5.538 -12.041 1.00 82.19 91 ASN A C 1
ATOM 723 O O . ASN A 1 91 ? 15.919 -5.029 -13.158 1.00 82.19 91 ASN A O 1
ATOM 727 N N . SER A 1 92 ? 14.946 -6.201 -11.505 1.00 82.38 92 SER A N 1
ATOM 728 C CA . SER A 1 92 ? 13.658 -6.389 -12.175 1.00 82.38 92 SER A CA 1
ATOM 729 C C . SER A 1 92 ? 12.587 -5.471 -11.592 1.00 82.38 92 SER A C 1
ATOM 731 O O . SER A 1 92 ? 12.610 -5.137 -10.403 1.00 82.38 92 SER A O 1
ATOM 733 N N . LEU A 1 93 ? 11.646 -5.080 -12.450 1.00 85.38 93 LEU A N 1
ATOM 734 C CA . LEU A 1 93 ? 10.483 -4.272 -12.106 1.00 85.38 93 LEU A CA 1
ATOM 735 C C . LEU A 1 93 ? 9.214 -5.049 -12.443 1.00 85.38 93 LEU A C 1
ATOM 737 O O . LEU A 1 93 ? 9.113 -5.614 -13.531 1.00 85.38 93 LEU A O 1
ATOM 741 N N . TYR A 1 94 ? 8.251 -5.037 -11.528 1.00 86.75 94 TYR A N 1
ATOM 742 C CA . TYR A 1 94 ? 6.986 -5.748 -11.658 1.00 86.75 94 TYR A CA 1
ATOM 743 C C . TYR A 1 94 ? 5.831 -4.785 -11.413 1.00 86.75 94 TYR A C 1
ATOM 745 O O . TYR A 1 94 ? 5.859 -3.995 -10.471 1.00 86.75 94 TYR A O 1
ATOM 753 N N . ILE A 1 95 ? 4.796 -4.861 -12.244 1.00 90.00 95 ILE A N 1
ATOM 754 C CA . ILE A 1 95 ? 3.498 -4.285 -11.892 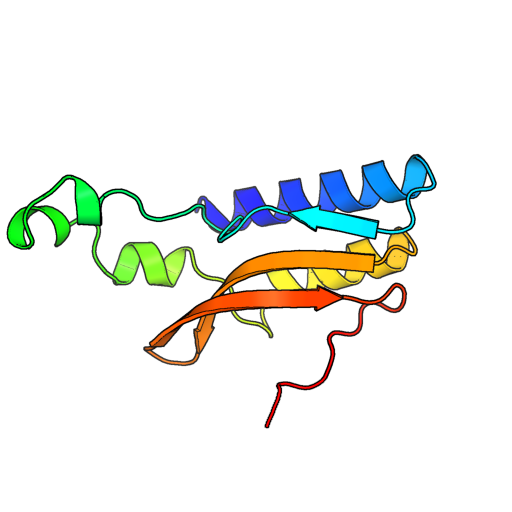1.00 90.00 95 ILE A CA 1
ATOM 755 C C . ILE A 1 95 ? 2.871 -5.255 -10.895 1.00 90.00 95 ILE A C 1
ATOM 757 O O . ILE A 1 95 ? 2.556 -6.388 -11.251 1.00 90.00 95 ILE A O 1
ATOM 761 N N . ALA A 1 96 ? 2.769 -4.828 -9.640 1.00 90.88 96 ALA A N 1
ATOM 762 C CA . ALA A 1 96 ? 2.359 -5.673 -8.532 1.00 90.88 96 ALA A CA 1
ATOM 763 C C . ALA A 1 96 ? 1.175 -5.061 -7.781 1.00 90.88 96 ALA A C 1
ATOM 765 O O . ALA A 1 96 ? 0.927 -3.852 -7.819 1.00 90.88 96 ALA A O 1
ATOM 766 N N . GLN A 1 97 ? 0.460 -5.919 -7.062 1.00 92.56 97 GLN A N 1
ATOM 767 C CA . GLN A 1 97 ? -0.583 -5.526 -6.129 1.00 92.56 97 GLN A CA 1
ATOM 768 C C . GLN A 1 97 ? -0.296 -6.164 -4.774 1.00 92.56 97 GLN A C 1
ATOM 770 O O . GLN A 1 97 ? -0.024 -7.360 -4.696 1.00 92.56 97 GLN A O 1
ATOM 775 N N . VAL A 1 98 ? -0.405 -5.373 -3.708 1.00 92.75 98 VAL A N 1
ATOM 776 C CA . VAL A 1 98 ? -0.360 -5.863 -2.329 1.00 92.75 98 VAL A CA 1
ATOM 777 C C . VAL A 1 98 ? -1.701 -5.627 -1.650 1.00 92.75 98 VAL A C 1
ATOM 779 O O . VAL A 1 98 ? -2.340 -4.591 -1.845 1.00 92.75 98 VAL A O 1
ATOM 782 N N . ILE A 1 99 ? -2.118 -6.601 -0.845 1.00 94.75 99 ILE A N 1
ATOM 783 C CA . ILE A 1 99 ? -3.227 -6.458 0.095 1.00 94.75 99 ILE A CA 1
ATOM 784 C C . ILE A 1 99 ? -2.618 -6.386 1.489 1.00 94.75 99 ILE A C 1
ATOM 786 O O . ILE A 1 99 ? -1.803 -7.229 1.845 1.00 94.75 99 ILE A O 1
ATOM 790 N N . ILE A 1 100 ? -2.990 -5.379 2.265 1.00 95.94 100 ILE A N 1
ATOM 791 C CA . ILE A 1 100 ? -2.533 -5.197 3.641 1.00 95.94 100 ILE A CA 1
ATOM 792 C C . ILE A 1 100 ? -3.749 -5.341 4.548 1.00 95.94 100 ILE A C 1
ATOM 794 O O . ILE A 1 100 ? -4.789 -4.728 4.294 1.00 95.94 100 ILE A O 1
ATOM 798 N N . ASP A 1 101 ? -3.627 -6.176 5.572 1.00 95.88 101 ASP A N 1
ATOM 799 C CA . ASP A 1 101 ? -4.675 -6.379 6.565 1.00 95.88 101 ASP A CA 1
ATOM 800 C C . ASP A 1 101 ? -4.686 -5.259 7.635 1.00 95.88 101 ASP A C 1
ATOM 802 O O . ASP A 1 101 ? -3.737 -4.475 7.737 1.00 95.88 101 ASP A O 1
ATOM 806 N N . PRO A 1 102 ? -5.733 -5.180 8.478 1.00 96.38 102 PRO A N 1
ATOM 807 C CA . PRO A 1 102 ? -5.809 -4.203 9.567 1.00 96.38 102 PRO A CA 1
ATOM 808 C C . PRO A 1 102 ? -4.769 -4.383 10.683 1.00 96.38 102 PRO A C 1
ATOM 810 O O . PRO A 1 102 ? -4.680 -3.544 11.574 1.00 96.38 102 PRO A O 1
ATOM 813 N N . LEU A 1 103 ? -3.987 -5.465 10.679 1.00 94.62 103 LEU A N 1
ATOM 814 C CA . LEU A 1 103 ? -2.835 -5.634 11.568 1.00 94.62 103 LEU A CA 1
ATOM 815 C C . LEU A 1 103 ? -1.550 -5.079 10.934 1.00 94.62 103 LEU A C 1
ATOM 817 O O . LEU A 1 103 ? -0.514 -5.012 11.595 1.00 94.62 103 LEU A O 1
ATOM 821 N N . GLY A 1 104 ? -1.615 -4.634 9.678 1.00 90.56 104 GLY A N 1
ATOM 822 C CA . GLY A 1 104 ? -0.479 -4.153 8.907 1.00 90.56 104 GLY A CA 1
ATOM 823 C C . GLY A 1 104 ? 0.347 -5.281 8.291 1.00 90.56 104 GLY A C 1
ATOM 824 O O . GLY A 1 104 ? 1.476 -5.032 7.868 1.00 90.56 104 GLY A O 1
ATOM 825 N N . HIS A 1 105 ? -0.162 -6.512 8.233 1.00 91.31 105 HIS A N 1
ATOM 826 C CA . HIS A 1 105 ? 0.509 -7.607 7.544 1.00 91.31 105 HIS A CA 1
ATOM 827 C C . HIS A 1 105 ? 0.136 -7.628 6.065 1.00 91.31 105 HIS A C 1
ATOM 829 O O . HIS A 1 105 ? -0.985 -7.318 5.673 1.00 91.31 105 HIS A O 1
ATOM 835 N N . GLN A 1 106 ? 1.093 -8.042 5.243 1.00 79.88 106 GLN A N 1
ATOM 836 C CA . GLN A 1 106 ? 0.841 -8.448 3.866 1.00 79.88 106 GLN A CA 1
ATOM 837 C C . GLN A 1 106 ? 0.820 -9.981 3.814 1.00 79.88 106 GLN A C 1
ATOM 839 O O . GLN A 1 106 ? 1.579 -10.610 4.563 1.00 79.88 106 GLN A O 1
ATOM 844 N N . PRO A 1 107 ? -0.015 -10.602 2.965 1.00 66.88 107 PRO A N 1
ATOM 845 C CA . PRO A 1 107 ? 0.028 -12.039 2.776 1.00 66.88 107 PRO A CA 1
ATOM 846 C C . PRO A 1 107 ? 1.435 -12.447 2.314 1.00 66.88 107 PRO A C 1
ATOM 848 O O . PRO A 1 107 ? 2.111 -11.668 1.630 1.00 66.88 107 PRO A O 1
ATOM 851 N N . PRO A 1 108 ? 1.911 -13.644 2.697 1.00 58.28 108 PRO A N 1
ATOM 852 C CA . PRO A 1 108 ? 3.185 -14.144 2.202 1.00 58.28 108 PRO A CA 1
ATOM 853 C C . PRO A 1 108 ? 3.170 -14.147 0.665 1.00 58.28 108 PRO A C 1
ATOM 855 O O . PRO A 1 108 ? 2.106 -14.378 0.079 1.00 58.28 108 PRO A O 1
ATOM 858 N N . PRO A 1 109 ? 4.316 -13.892 0.003 1.00 53.41 109 PRO A N 1
ATOM 859 C CA . PRO A 1 109 ? 4.379 -13.925 -1.452 1.00 53.41 109 PRO A CA 1
ATOM 860 C C . PRO A 1 109 ? 3.834 -15.266 -1.948 1.00 53.41 109 PRO A C 1
ATOM 862 O O . PRO A 1 109 ? 4.173 -16.318 -1.394 1.00 53.41 109 PRO A O 1
ATOM 865 N N . ALA A 1 110 ? 2.960 -15.219 -2.956 1.00 47.19 110 ALA A N 1
ATOM 866 C CA . ALA A 1 110 ? 2.469 -16.423 -3.612 1.00 47.19 110 ALA A CA 1
ATOM 867 C C . ALA A 1 110 ? 3.687 -17.201 -4.138 1.00 47.19 110 ALA A C 1
ATOM 869 O O . ALA A 1 110 ? 4.488 -16.647 -4.892 1.00 47.19 110 ALA A O 1
ATOM 870 N N . ARG A 1 111 ? 3.869 -18.431 -3.641 1.00 33.69 111 ARG A N 1
ATOM 871 C CA . ARG A 1 111 ? 4.923 -19.348 -4.096 1.00 33.69 111 ARG A CA 1
ATOM 872 C C . ARG A 1 111 ? 4.686 -19.789 -5.530 1.00 33.69 111 ARG A C 1
ATOM 874 O O . ARG A 1 111 ? 3.503 -20.002 -5.875 1.00 33.69 111 ARG A O 1
#

Solvent-accessible surface area (backbone atoms only — not comparable to full-atom values): 6097 Å² total; per-residue (Å²): 110,71,30,69,53,43,46,53,52,51,30,52,53,42,38,55,39,21,76,72,66,40,63,65,50,77,53,56,78,26,52,36,56,47,69,82,62,57,76,84,75,45,57,74,80,74,41,54,88,67,24,72,65,61,51,59,73,28,34,43,38,89,86,31,72,63,45,50,48,41,28,48,28,23,30,76,26,55,15,30,36,38,43,20,23,30,34,44,57,90,96,45,78,41,90,40,75,49,54,32,37,40,83,32,49,61,74,77,79,87,127

Secondary structure (DSSP, 8-state):
-HHHHHHHHHHH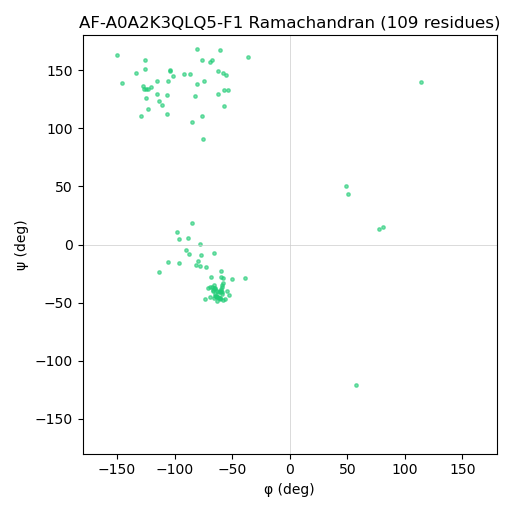HHHHHHHTT-SEEEPPTTTBT----GGGTS-HHHHGGG-HHHHHHH-B-TTSHHHHHHHHHHHHTT-EEEEEEEEEETTEEEEEEEEE-TTSPPPPPP-